Protein AF-A0A497G7C1-F1 (afdb_monomer)

Mean predicted aligned error: 2.54 Å

Secondary structure (DSSP, 8-state):
-EEEE---GGGGSS---HHHHHHHHHHTT-EEEEEEEGGG-TTSPEEEEEE--HHHHHHHHHHHHHHHT-S---EEE---

pLDDT: mean 94.91, std 2.81, range [87.06, 98.31]

Sequence (80 aa):
MRYYVDNSSWFDSHPYNKAQIKAAVKRGGGKNIRESHNYGWSNQPKVITFEATKSTVSTVEKAIQKALGTQWIIIRKKDW

Solvent-accessible surface area (backbone atoms only — not comparable to full-atom values): 4550 Å² total; per-residue (Å²): 91,48,31,31,49,55,89,45,76,64,46,78,83,37,82,81,54,59,69,62,44,54,54,18,29,48,75,21,65,38,37,82,73,41,80,40,37,46,92,68,38,88,92,40,64,73,29,54,28,29,33,37,52,87,80,38,46,61,44,21,48,52,33,34,21,64,71,71,75,42,82,80,70,50,77,44,75,56,89,114

Structure (mmCIF, N/CA/C/O backbone):
data_AF-A0A497G7C1-F1
#
_entry.id   AF-A0A497G7C1-F1
#
loop_
_atom_site.group_PDB
_atom_site.id
_atom_site.type_symbol
_atom_site.label_atom_id
_atom_site.label_alt_id
_atom_site.label_comp_id
_atom_site.label_asym_id
_atom_site.label_entity_id
_atom_site.label_seq_id
_atom_site.pdbx_PDB_ins_code
_atom_site.Cartn_x
_atom_site.Cartn_y
_atom_site.Cartn_z
_atom_site.occupancy
_atom_site.B_iso_or_equiv
_atom_site.auth_seq_id
_atom_site.auth_comp_id
_atom_site.auth_asym_id
_atom_site.auth_atom_id
_atom_site.pdbx_PDB_model_num
ATOM 1 N N . MET A 1 1 ? -1.803 -5.480 13.556 1.00 91.19 1 MET A N 1
ATOM 2 C CA . MET A 1 1 ? -1.903 -6.655 12.656 1.00 91.19 1 MET A CA 1
ATOM 3 C C . MET A 1 1 ? -1.027 -6.396 11.440 1.00 91.19 1 MET A C 1
ATOM 5 O O . MET A 1 1 ? -0.850 -5.228 11.102 1.00 91.19 1 MET A O 1
ATOM 9 N N . ARG A 1 2 ? -0.468 -7.440 10.815 1.00 95.12 2 ARG A N 1
ATOM 10 C CA . ARG A 1 2 ? 0.325 -7.300 9.586 1.00 95.12 2 ARG A CA 1
ATOM 11 C C . ARG A 1 2 ? -0.545 -7.511 8.354 1.00 95.12 2 ARG A C 1
ATOM 13 O O . ARG A 1 2 ? -1.372 -8.419 8.321 1.00 95.12 2 ARG A O 1
ATOM 20 N N . TYR A 1 3 ? -0.334 -6.662 7.362 1.00 97.31 3 TYR A N 1
ATOM 21 C CA . TYR A 1 3 ? -1.033 -6.652 6.087 1.00 97.31 3 TYR A CA 1
ATOM 22 C C . TYR A 1 3 ? -0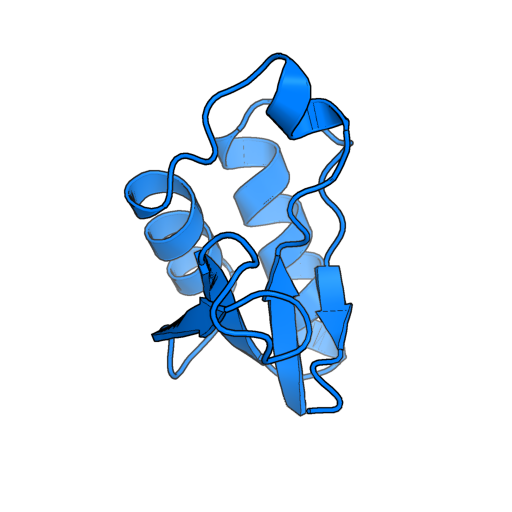.029 -6.551 4.948 1.00 97.31 3 TYR A C 1
ATOM 24 O O . TYR A 1 3 ? 1.128 -6.176 5.161 1.00 97.31 3 TYR A O 1
ATOM 32 N N . TYR A 1 4 ? -0.479 -6.863 3.742 1.00 97.19 4 TYR A N 1
ATOM 33 C CA . TYR A 1 4 ? 0.279 -6.640 2.524 1.00 97.19 4 TYR A CA 1
ATOM 34 C C . TYR A 1 4 ? -0.627 -6.164 1.396 1.00 97.19 4 TYR A C 1
ATOM 36 O O . TYR A 1 4 ? -1.829 -6.436 1.392 1.00 97.19 4 TYR A O 1
ATOM 44 N N . VAL A 1 5 ? -0.035 -5.422 0.465 1.00 96.75 5 VAL A N 1
ATOM 45 C CA . VAL A 1 5 ? -0.686 -5.021 -0.782 1.00 96.75 5 VAL A CA 1
ATOM 46 C C . VAL A 1 5 ? -0.481 -6.155 -1.774 1.00 96.75 5 VAL A C 1
ATOM 48 O O . VAL A 1 5 ? 0.657 -6.430 -2.160 1.00 96.75 5 VAL A O 1
ATOM 51 N N . ASP A 1 6 ? -1.563 -6.835 -2.130 1.00 94.50 6 ASP A N 1
ATOM 52 C CA . ASP A 1 6 ? -1.528 -8.001 -3.006 1.00 94.50 6 ASP A CA 1
ATOM 53 C C . ASP A 1 6 ? -1.028 -7.610 -4.398 1.00 94.50 6 ASP A C 1
ATOM 55 O O . ASP A 1 6 ? -1.398 -6.557 -4.923 1.00 94.50 6 ASP A O 1
ATOM 59 N N . ASN A 1 7 ? -0.196 -8.457 -5.001 1.00 91.12 7 ASN A N 1
ATOM 60 C CA . ASN A 1 7 ? 0.195 -8.292 -6.399 1.00 91.12 7 ASN A CA 1
ATOM 61 C C . ASN A 1 7 ? -0.898 -8.910 -7.285 1.00 91.12 7 ASN A C 1
ATOM 63 O O . ASN A 1 7 ? -0.695 -9.964 -7.881 1.00 91.12 7 ASN A O 1
ATOM 67 N N . SER A 1 8 ? -2.087 -8.300 -7.256 1.00 88.00 8 SER A N 1
ATOM 68 C CA . SER A 1 8 ? -3.274 -8.729 -8.005 1.00 88.00 8 SER A CA 1
ATOM 69 C C . SER A 1 8 ? -3.078 -8.608 -9.521 1.00 88.00 8 SER A C 1
ATOM 71 O O . SER A 1 8 ? -2.164 -7.928 -9.982 1.00 88.00 8 SER A O 1
ATOM 73 N N . SER A 1 9 ? -3.993 -9.186 -10.305 1.00 89.50 9 SER A N 1
ATOM 74 C CA . SER A 1 9 ? -3.951 -9.148 -11.777 1.00 89.50 9 SER A CA 1
ATOM 75 C C . SER A 1 9 ? -3.981 -7.741 -12.385 1.00 89.50 9 SER A C 1
ATOM 77 O O . SER A 1 9 ? -3.579 -7.540 -13.527 1.00 89.50 9 SER A O 1
ATOM 79 N N . TRP A 1 10 ? -4.403 -6.724 -11.627 1.00 91.88 10 TRP A N 1
ATOM 80 C CA . TRP A 1 10 ? -4.264 -5.332 -12.059 1.00 91.88 10 TRP A CA 1
ATOM 81 C C . TRP A 1 10 ? -2.792 -4.971 -12.339 1.00 91.88 10 TRP A C 1
ATOM 83 O O . TRP A 1 10 ? -2.500 -4.239 -13.286 1.00 91.88 10 TRP A O 1
ATOM 93 N N . PHE A 1 11 ? -1.863 -5.551 -11.571 1.00 93.00 11 PHE A N 1
ATOM 94 C CA . PHE A 1 11 ? -0.422 -5.369 -11.734 1.00 93.00 11 PHE A CA 1
ATOM 95 C C . PHE A 1 11 ? 0.197 -6.204 -12.869 1.00 93.00 11 PHE A C 1
ATOM 97 O O . PHE A 1 11 ? 1.375 -6.028 -13.169 1.00 93.00 11 PHE A O 1
ATOM 104 N N . ASP A 1 12 ? -0.574 -7.052 -13.557 1.00 92.19 12 ASP A N 1
ATOM 105 C CA . ASP A 1 12 ? -0.097 -7.725 -14.778 1.00 92.19 12 ASP A CA 1
ATOM 106 C C . ASP A 1 12 ? 0.036 -6.727 -15.942 1.00 92.19 12 ASP A C 1
ATOM 108 O O . ASP A 1 12 ? 0.849 -6.905 -16.846 1.00 92.19 12 ASP A O 1
ATOM 112 N N . SER A 1 13 ? -0.749 -5.644 -15.900 1.00 93.06 13 SER A N 1
ATOM 113 C CA . SER A 1 13 ? -0.747 -4.557 -16.890 1.00 93.06 13 SER A CA 1
ATOM 11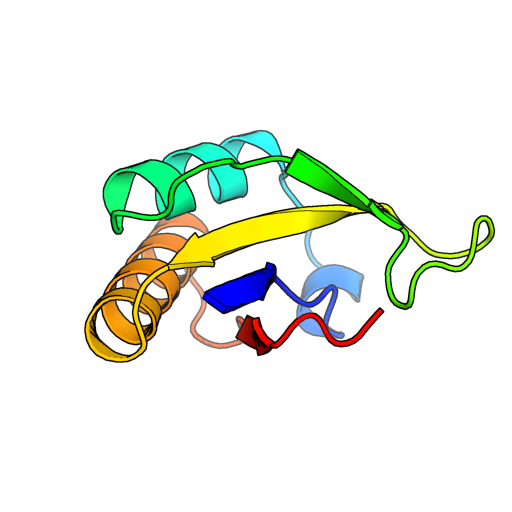4 C C . SER A 1 13 ? -0.185 -3.237 -16.352 1.00 93.06 13 SER A C 1
ATOM 116 O O . SER A 1 13 ? -0.020 -2.286 -17.115 1.00 93.06 13 SER A O 1
ATOM 118 N N . HIS A 1 14 ? 0.129 -3.165 -15.054 1.00 94.00 14 HIS A N 1
ATOM 119 C CA . HIS A 1 14 ? 0.609 -1.954 -14.387 1.00 94.00 14 HIS A CA 1
ATOM 120 C C . HIS A 1 14 ? 1.793 -2.270 -13.470 1.00 94.00 14 HIS A C 1
ATOM 122 O O . HIS A 1 14 ? 1.752 -3.238 -12.715 1.00 94.00 14 HIS A O 1
ATOM 128 N N . PRO A 1 15 ? 2.846 -1.439 -13.443 1.00 94.06 15 PRO A N 1
ATOM 129 C CA . PRO A 1 15 ? 3.990 -1.705 -12.587 1.00 94.06 15 PRO A CA 1
ATOM 130 C C . PRO A 1 15 ? 3.587 -1.664 -11.110 1.00 94.06 15 PRO A C 1
ATOM 132 O O . PRO A 1 15 ? 2.977 -0.701 -10.637 1.00 94.06 15 PRO A O 1
ATOM 135 N N . TYR A 1 16 ? 4.016 -2.670 -10.345 1.00 95.12 16 TYR A N 1
ATOM 136 C CA . TYR A 1 16 ? 3.926 -2.659 -8.886 1.00 95.12 16 TYR A CA 1
ATOM 137 C C . TYR A 1 16 ? 4.911 -1.627 -8.310 1.00 95.12 16 TYR A C 1
ATOM 139 O O . TYR A 1 16 ? 6.013 -1.950 -7.854 1.00 95.12 16 TYR A O 1
ATOM 147 N N . ASN A 1 17 ? 4.548 -0.343 -8.385 1.00 95.62 17 ASN A N 1
ATOM 148 C CA . ASN A 1 17 ? 5.411 0.768 -7.995 1.00 95.62 17 ASN A CA 1
ATOM 149 C C . ASN A 1 17 ? 5.564 0.830 -6.469 1.00 95.62 17 ASN A C 1
ATOM 151 O O . ASN A 1 17 ? 4.848 1.536 -5.754 1.00 95.62 17 ASN A O 1
ATOM 155 N N . LYS A 1 18 ? 6.551 0.090 -5.966 1.00 96.00 18 LYS A N 1
ATOM 156 C CA . LYS A 1 18 ? 6.861 -0.030 -4.539 1.00 96.00 18 LYS A CA 1
ATOM 157 C C . LYS A 1 18 ? 7.070 1.316 -3.857 1.00 96.00 18 LYS A C 1
ATOM 159 O O . LYS A 1 18 ? 6.629 1.478 -2.725 1.00 96.00 18 LYS A O 1
ATOM 164 N N . ALA A 1 19 ? 7.739 2.273 -4.503 1.00 96.75 19 ALA A N 1
ATOM 165 C CA . ALA A 1 19 ? 8.007 3.580 -3.902 1.00 96.75 19 ALA A CA 1
ATOM 166 C C . ALA A 1 19 ? 6.700 4.346 -3.650 1.00 96.75 19 ALA A C 1
ATOM 168 O O . ALA A 1 19 ? 6.458 4.834 -2.543 1.00 96.75 19 ALA A O 1
ATOM 169 N N . GLN A 1 20 ? 5.822 4.362 -4.651 1.00 97.31 20 GLN A N 1
ATOM 170 C CA . GLN A 1 20 ? 4.509 4.997 -4.580 1.00 97.31 20 GLN A CA 1
ATOM 171 C C . GLN A 1 20 ? 3.591 4.302 -3.568 1.00 97.31 20 GLN A C 1
ATOM 173 O O . GLN A 1 20 ? 2.968 4.973 -2.743 1.00 97.31 20 GLN A O 1
ATOM 178 N N . ILE A 1 21 ? 3.581 2.964 -3.554 1.00 98.06 21 ILE A N 1
ATOM 179 C CA . ILE A 1 21 ? 2.821 2.171 -2.579 1.00 98.06 21 ILE A CA 1
ATOM 180 C C . ILE A 1 21 ? 3.324 2.441 -1.155 1.00 98.06 21 ILE A C 1
ATOM 182 O O . ILE A 1 21 ? 2.520 2.746 -0.278 1.00 98.06 21 ILE A O 1
ATOM 186 N N . LYS A 1 22 ? 4.642 2.408 -0.901 1.00 98.25 22 LYS A N 1
ATOM 187 C CA . LYS A 1 22 ? 5.222 2.706 0.426 1.00 98.25 22 LYS A CA 1
ATOM 188 C C . LYS A 1 22 ? 4.830 4.105 0.912 1.00 98.25 22 LYS A C 1
ATOM 190 O O . LYS A 1 22 ? 4.440 4.266 2.069 1.00 98.25 22 LYS A O 1
ATOM 195 N N . ALA A 1 23 ? 4.902 5.110 0.037 1.00 98.06 23 ALA A N 1
ATOM 196 C CA . ALA A 1 23 ? 4.506 6.477 0.368 1.00 98.06 23 ALA A CA 1
ATOM 197 C C . ALA A 1 23 ? 3.008 6.577 0.707 1.00 98.06 23 ALA A C 1
ATOM 199 O O . ALA A 1 23 ? 2.636 7.228 1.687 1.00 98.06 23 ALA A O 1
ATOM 200 N N . ALA A 1 24 ? 2.152 5.897 -0.059 1.00 97.88 24 ALA A N 1
ATOM 201 C CA . ALA A 1 24 ? 0.715 5.847 0.184 1.00 97.88 24 ALA A CA 1
ATOM 202 C C . ALA A 1 24 ? 0.363 5.120 1.492 1.00 97.88 24 ALA A C 1
ATOM 204 O O . ALA A 1 24 ? -0.432 5.634 2.278 1.00 97.88 24 ALA A O 1
ATOM 205 N N . VAL A 1 25 ? 1.012 3.987 1.778 1.00 97.94 25 VAL A N 1
ATOM 206 C CA . VAL A 1 25 ? 0.857 3.250 3.043 1.00 97.94 25 VAL A CA 1
ATOM 207 C C . VAL A 1 25 ? 1.220 4.133 4.234 1.00 97.94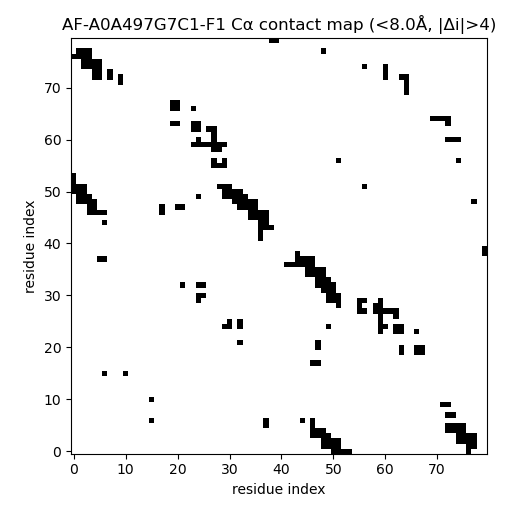 25 VAL A C 1
ATOM 209 O O . VAL A 1 25 ? 0.448 4.214 5.189 1.00 97.94 25 VAL A O 1
ATOM 212 N N . LYS A 1 26 ? 2.348 4.853 4.162 1.00 97.88 26 LYS A N 1
ATOM 213 C CA . LYS A 1 26 ? 2.760 5.793 5.216 1.00 97.88 26 LYS A CA 1
ATOM 214 C C . LYS A 1 26 ? 1.722 6.901 5.417 1.00 97.88 26 LYS A C 1
ATOM 216 O O . LYS A 1 26 ? 1.367 7.200 6.553 1.00 97.88 26 LYS A O 1
ATOM 221 N N . ARG A 1 27 ? 1.198 7.477 4.327 1.00 97.25 27 ARG A N 1
ATOM 222 C CA . ARG A 1 27 ? 0.150 8.514 4.368 1.00 97.25 27 ARG A CA 1
ATOM 223 C C . ARG A 1 27 ? -1.159 8.001 4.977 1.00 97.25 27 ARG A C 1
ATOM 225 O O . ARG A 1 27 ? -1.823 8.746 5.686 1.00 97.25 27 ARG A O 1
ATOM 232 N N . GLY A 1 28 ? -1.509 6.741 4.727 1.00 96.31 28 GLY A N 1
ATOM 233 C CA . GLY A 1 28 ? -2.693 6.092 5.292 1.00 96.31 28 GLY A CA 1
ATOM 234 C C . GLY A 1 28 ? -2.559 5.662 6.758 1.00 96.31 28 GLY A C 1
ATOM 235 O O . GLY A 1 28 ? -3.519 5.143 7.322 1.00 96.31 28 GLY A O 1
ATOM 236 N N . GLY A 1 29 ? -1.392 5.864 7.381 1.00 96.81 29 GLY A N 1
ATOM 237 C CA . GLY A 1 29 ? -1.134 5.509 8.781 1.00 96.81 29 GLY A CA 1
ATOM 238 C C . GLY A 1 29 ? -0.532 4.116 8.994 1.00 96.81 29 GLY A C 1
ATOM 239 O O . GLY A 1 29 ? -0.405 3.681 10.140 1.00 96.81 29 GLY A O 1
ATOM 240 N N . GLY A 1 30 ? -0.137 3.420 7.923 1.00 97.38 30 GLY A N 1
ATOM 241 C CA . GLY A 1 30 ? 0.600 2.163 8.015 1.00 97.38 30 GLY A CA 1
ATOM 242 C C . GLY A 1 30 ? 2.012 2.366 8.575 1.00 97.38 30 GLY A C 1
ATOM 243 O O . GLY A 1 30 ? 2.698 3.339 8.255 1.00 97.38 30 GLY A O 1
ATOM 244 N N . LYS A 1 31 ? 2.458 1.433 9.417 1.00 97.12 31 LYS A N 1
ATOM 245 C CA . LYS A 1 31 ? 3.766 1.445 10.095 1.00 97.12 31 LYS A CA 1
ATOM 246 C C . LYS A 1 31 ? 4.596 0.227 9.694 1.00 97.12 31 LYS A C 1
ATOM 248 O O . LYS A 1 31 ? 4.085 -0.680 9.048 1.00 97.12 31 LYS A O 1
ATOM 253 N N . ASN A 1 32 ? 5.875 0.195 10.079 1.00 97.25 32 ASN A N 1
ATOM 254 C CA . ASN A 1 32 ? 6.761 -0.961 9.870 1.00 97.25 32 ASN A CA 1
ATOM 255 C C . ASN A 1 32 ? 6.737 -1.496 8.424 1.00 97.25 32 ASN A C 1
ATOM 257 O O . ASN A 1 32 ? 6.640 -2.699 8.194 1.00 97.25 32 ASN A O 1
ATOM 261 N N . ILE A 1 33 ? 6.799 -0.579 7.454 1.00 98.00 33 ILE A N 1
ATOM 262 C CA . ILE A 1 33 ? 6.659 -0.880 6.028 1.00 98.00 33 ILE A CA 1
ATOM 263 C C . ILE A 1 33 ? 7.907 -1.619 5.531 1.00 98.00 33 ILE A C 1
ATOM 265 O O . ILE A 1 33 ? 9.017 -1.095 5.627 1.00 98.00 33 ILE A O 1
ATOM 269 N N . ARG A 1 34 ? 7.735 -2.831 5.000 1.00 96.56 34 ARG A N 1
ATOM 270 C CA . ARG A 1 34 ? 8.820 -3.730 4.572 1.00 96.56 34 ARG A CA 1
ATOM 271 C C . ARG A 1 34 ? 8.461 -4.433 3.273 1.00 96.56 34 ARG A C 1
ATOM 273 O O . ARG A 1 34 ? 7.294 -4.524 2.910 1.00 96.56 34 ARG A O 1
ATOM 280 N N . GLU A 1 35 ? 9.458 -4.982 2.598 1.00 96.50 35 GLU A N 1
ATOM 281 C CA . GLU A 1 35 ? 9.240 -5.902 1.483 1.00 96.50 35 GLU A CA 1
ATOM 282 C C . GLU A 1 35 ? 9.312 -7.343 1.981 1.00 96.50 35 GLU A C 1
ATOM 284 O O . GLU A 1 35 ? 10.185 -7.685 2.778 1.00 96.50 35 GLU A O 1
ATOM 289 N N . SER A 1 36 ? 8.403 -8.189 1.509 1.00 95.38 36 SER A N 1
ATOM 290 C CA . SER A 1 36 ? 8.421 -9.628 1.772 1.00 95.38 36 SER A CA 1
ATOM 291 C C . SER A 1 36 ? 8.001 -10.360 0.510 1.00 95.38 36 SER A C 1
ATOM 293 O O . SER A 1 36 ? 7.235 -9.816 -0.280 1.00 95.38 36 SER A O 1
ATOM 295 N N . HIS A 1 37 ? 8.506 -11.570 0.298 1.00 94.38 37 HIS A N 1
ATOM 296 C CA . HIS A 1 37 ? 8.021 -12.402 -0.794 1.00 94.38 37 HIS A CA 1
ATOM 297 C C . HIS A 1 37 ? 6.548 -12.757 -0.562 1.00 94.38 37 HIS A C 1
ATOM 299 O O . HIS A 1 37 ? 6.164 -13.068 0.572 1.00 94.38 37 HIS A O 1
ATOM 305 N N . ASN A 1 38 ? 5.730 -12.669 -1.613 1.00 89.81 38 ASN A N 1
ATOM 306 C CA . ASN A 1 38 ? 4.317 -13.027 -1.532 1.00 89.81 38 ASN A CA 1
ATOM 307 C C . ASN A 1 38 ? 4.180 -14.488 -1.075 1.00 89.81 38 ASN A C 1
ATOM 309 O O . ASN A 1 38 ? 4.957 -15.338 -1.509 1.00 89.81 38 ASN A O 1
ATOM 313 N N . TYR A 1 39 ? 3.259 -14.766 -0.150 1.00 87.06 39 TYR A N 1
ATOM 314 C CA . TYR A 1 39 ? 3.107 -16.078 0.508 1.00 87.06 39 TYR A CA 1
ATOM 315 C C . TYR A 1 39 ? 4.359 -16.615 1.236 1.00 87.06 39 TYR A C 1
ATOM 317 O O . TYR A 1 39 ? 4.389 -17.764 1.662 1.00 87.06 39 TYR A O 1
ATOM 325 N N . GLY A 1 40 ? 5.415 -15.808 1.386 1.00 88.00 40 GLY A N 1
ATOM 326 C CA . GLY A 1 40 ? 6.670 -16.217 2.021 1.00 88.00 40 GLY A CA 1
ATOM 327 C C . GLY A 1 40 ? 7.580 -17.073 1.141 1.00 88.00 40 GLY A C 1
ATOM 328 O O . GLY A 1 40 ? 8.640 -17.491 1.601 1.00 88.00 40 GLY A O 1
ATOM 329 N N . TRP A 1 41 ? 7.213 -17.313 -0.117 1.00 89.44 41 TRP A N 1
ATOM 330 C CA . TRP A 1 41 ? 7.966 -18.189 -1.012 1.00 89.44 41 TRP A CA 1
ATOM 331 C C . TRP A 1 41 ? 9.015 -17.409 -1.803 1.00 89.44 41 TRP A C 1
ATOM 333 O O . TRP A 1 41 ? 8.698 -16.436 -2.480 1.00 89.44 41 TRP A O 1
ATOM 343 N N . SER A 1 42 ? 10.276 -17.838 -1.764 1.00 91.94 42 SER A N 1
ATOM 344 C CA . SER A 1 42 ? 11.397 -17.113 -2.391 1.00 91.94 42 SER A CA 1
ATOM 345 C C . SER A 1 42 ? 11.261 -16.928 -3.909 1.00 91.94 42 SER A C 1
ATOM 347 O O . SER A 1 42 ? 11.826 -15.982 -4.456 1.00 91.94 42 SER A O 1
ATOM 349 N N . ASN A 1 43 ? 10.492 -17.789 -4.579 1.00 91.94 43 ASN A N 1
ATOM 350 C CA . ASN A 1 43 ? 10.195 -17.708 -6.011 1.00 91.94 43 ASN A CA 1
ATOM 351 C C . ASN A 1 43 ? 9.045 -16.743 -6.358 1.00 91.94 43 ASN A C 1
ATOM 353 O O . ASN A 1 43 ? 8.786 -16.514 -7.536 1.00 91.94 43 ASN A O 1
ATOM 357 N N . GLN A 1 44 ? 8.351 -16.182 -5.365 1.00 92.56 44 GLN A N 1
ATOM 358 C CA . GLN A 1 44 ? 7.267 -15.222 -5.566 1.00 92.56 44 GLN A CA 1
ATOM 359 C C . GLN A 1 44 ? 7.777 -13.774 -5.549 1.00 92.56 44 GLN A C 1
ATOM 361 O O . GLN A 1 44 ? 8.796 -13.474 -4.911 1.00 92.56 44 GLN A O 1
ATOM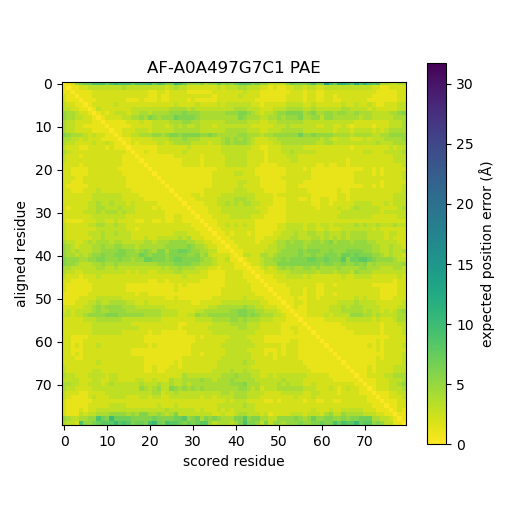 366 N N . PRO A 1 45 ? 7.076 -12.834 -6.210 1.00 92.12 45 PRO A N 1
ATOM 367 C CA . PRO A 1 45 ? 7.464 -11.430 -6.211 1.00 92.12 45 PRO A CA 1
ATOM 368 C C . PRO A 1 45 ? 7.427 -10.823 -4.803 1.00 92.12 45 PRO A C 1
ATOM 370 O O . PRO A 1 45 ? 6.656 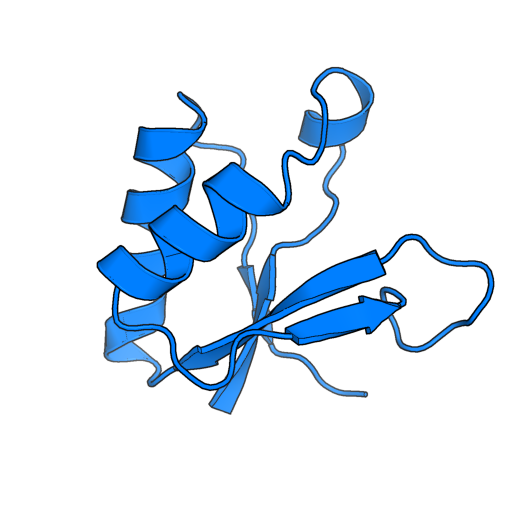-11.227 -3.931 1.00 92.12 45 PRO A O 1
ATOM 373 N N . LYS A 1 46 ? 8.261 -9.802 -4.582 1.00 95.62 46 LYS A N 1
ATOM 374 C CA . LYS A 1 46 ? 8.263 -9.036 -3.329 1.00 95.62 46 LYS A CA 1
ATOM 375 C C . LYS A 1 46 ? 7.112 -8.032 -3.301 1.00 95.62 46 LYS A C 1
ATOM 377 O O . LYS A 1 46 ? 7.090 -7.110 -4.116 1.00 95.62 46 LYS A O 1
ATOM 382 N N . VAL A 1 47 ? 6.249 -8.151 -2.299 1.00 96.94 47 VAL A N 1
ATOM 383 C CA . VAL A 1 47 ? 5.119 -7.258 -2.014 1.00 96.94 47 VAL A CA 1
ATOM 384 C C . VAL A 1 47 ? 5.426 -6.311 -0.855 1.00 96.94 47 VAL A C 1
ATOM 386 O O . VAL A 1 47 ? 6.275 -6.593 -0.000 1.00 96.94 47 VAL A O 1
ATOM 389 N N . ILE A 1 48 ? 4.729 -5.173 -0.811 1.00 97.94 48 ILE A N 1
ATOM 390 C CA . ILE A 1 48 ? 4.781 -4.254 0.328 1.00 97.94 48 ILE A CA 1
ATOM 391 C C . ILE A 1 48 ? 3.939 -4.818 1.465 1.00 97.94 48 ILE A C 1
ATOM 393 O O . ILE A 1 48 ? 2.733 -5.003 1.335 1.00 97.94 48 ILE A O 1
ATOM 397 N N . THR A 1 49 ? 4.588 -5.023 2.603 1.00 97.88 49 THR A N 1
ATOM 398 C CA . THR A 1 49 ? 3.988 -5.415 3.877 1.00 97.88 49 THR A CA 1
ATOM 399 C C . THR A 1 49 ? 4.045 -4.252 4.859 1.00 97.88 49 THR A C 1
ATOM 401 O O . THR A 1 49 ? 4.952 -3.421 4.788 1.00 97.88 49 THR A O 1
ATOM 404 N N . PHE A 1 50 ? 3.080 -4.168 5.769 1.00 98.31 50 PHE A N 1
ATOM 405 C CA . PHE A 1 50 ? 3.009 -3.112 6.775 1.00 98.31 50 PHE A CA 1
ATOM 406 C C . PHE A 1 50 ? 2.160 -3.537 7.974 1.00 98.31 50 PHE A C 1
ATOM 408 O O . PHE A 1 50 ? 1.412 -4.515 7.934 1.00 98.31 50 PHE A O 1
ATOM 415 N N . GLU A 1 51 ? 2.262 -2.779 9.055 1.00 98.12 51 GLU A N 1
ATOM 416 C CA . GLU A 1 51 ? 1.432 -2.918 10.241 1.00 98.12 51 GLU A CA 1
ATOM 417 C C . GLU A 1 51 ? 0.356 -1.837 10.278 1.00 98.12 51 GLU A C 1
ATOM 419 O O . GLU A 1 51 ? 0.627 -0.658 10.053 1.00 98.12 51 GLU A O 1
ATOM 424 N N . ALA A 1 52 ? -0.872 -2.250 10.582 1.00 97.00 52 ALA A N 1
ATOM 425 C CA . ALA A 1 52 ? -2.014 -1.361 10.751 1.00 97.00 52 ALA A CA 1
ATOM 426 C C . ALA A 1 52 ? -3.021 -1.935 11.763 1.00 97.00 52 ALA A C 1
ATOM 428 O O . ALA A 1 52 ? -2.985 -3.122 12.133 1.00 97.00 52 ALA A O 1
ATOM 429 N N . THR A 1 53 ? -3.934 -1.081 12.222 1.00 95.06 53 THR A N 1
ATOM 430 C CA . THR A 1 53 ? -5.151 -1.482 12.942 1.00 95.06 53 THR A CA 1
ATOM 431 C C . THR A 1 53 ? -6.258 -1.791 11.934 1.00 95.06 53 THR A C 1
ATOM 433 O O . THR A 1 53 ? -6.227 -1.307 10.807 1.00 95.06 53 THR A O 1
ATOM 436 N N . LYS A 1 54 ? -7.281 -2.560 12.329 1.00 91.00 54 LYS A N 1
ATOM 437 C CA . LYS A 1 54 ? -8.431 -2.845 11.447 1.00 91.00 54 LYS A CA 1
ATOM 438 C C . LYS A 1 54 ? -9.109 -1.558 10.943 1.00 91.00 54 LYS A C 1
ATOM 440 O O . LYS A 1 54 ? -9.531 -1.508 9.796 1.00 91.00 54 LYS A O 1
ATOM 445 N N . SER A 1 55 ? -9.149 -0.510 11.770 1.00 91.81 55 SER A N 1
ATOM 446 C CA . SER A 1 55 ? -9.707 0.796 11.402 1.00 91.81 55 SER A CA 1
ATOM 447 C C . SER A 1 55 ? -8.852 1.573 10.392 1.00 91.81 55 SER A C 1
ATOM 449 O O . SER A 1 55 ? -9.409 2.266 9.547 1.00 91.81 55 SER A O 1
ATOM 451 N N . THR A 1 56 ? -7.520 1.439 10.425 1.00 94.50 56 THR A N 1
ATOM 452 C CA . THR A 1 56 ? -6.609 2.181 9.527 1.00 94.50 56 THR A CA 1
ATOM 453 C C . THR A 1 56 ? -6.386 1.510 8.175 1.00 94.50 56 THR A C 1
ATOM 455 O O . THR A 1 56 ? -6.005 2.192 7.229 1.00 94.50 56 THR A O 1
ATOM 458 N N . VAL A 1 57 ? -6.675 0.210 8.036 1.00 96.19 57 VAL A N 1
ATOM 459 C CA . VAL A 1 57 ? -6.533 -0.509 6.753 1.00 96.19 57 VAL A CA 1
ATOM 460 C C . VAL A 1 57 ? -7.336 0.154 5.637 1.00 96.19 57 VAL A C 1
ATOM 462 O O . VAL A 1 57 ? -6.789 0.373 4.563 1.00 96.19 57 VAL A O 1
ATOM 465 N N . SER A 1 58 ? -8.587 0.545 5.903 1.00 95.69 58 SER A N 1
ATOM 466 C CA . SER A 1 58 ? -9.433 1.205 4.896 1.00 95.69 58 SER A CA 1
ATOM 467 C C . SER A 1 58 ? -8.860 2.553 4.430 1.00 95.69 58 SER A C 1
ATOM 469 O O . SER A 1 58 ? -8.959 2.911 3.258 1.00 95.69 58 SER A O 1
ATOM 471 N N . THR A 1 59 ? -8.203 3.296 5.326 1.00 97.19 59 THR A N 1
ATOM 472 C CA . THR A 1 59 ? -7.521 4.554 4.997 1.00 97.19 59 THR A CA 1
ATOM 473 C C . THR A 1 59 ? -6.262 4.306 4.167 1.00 97.19 59 THR A C 1
ATOM 475 O O . THR A 1 59 ? -6.003 5.040 3.214 1.00 97.19 59 THR A O 1
ATOM 478 N N . VAL A 1 60 ? -5.498 3.256 4.489 1.00 97.62 60 VAL A N 1
ATOM 479 C CA . VAL A 1 60 ? -4.341 2.818 3.692 1.00 97.62 60 VAL A CA 1
ATOM 480 C C . VAL A 1 60 ? -4.769 2.399 2.288 1.00 97.62 60 VAL A C 1
ATOM 482 O O . VAL A 1 60 ? -4.161 2.842 1.317 1.00 97.62 60 VAL A O 1
ATOM 485 N N . GLU A 1 61 ? -5.836 1.612 2.170 1.00 97.00 61 GLU A N 1
ATOM 486 C CA . GLU A 1 61 ? -6.397 1.179 0.889 1.00 97.00 61 GLU A CA 1
ATOM 487 C C . GLU A 1 61 ? -6.750 2.373 0.004 1.00 97.00 61 GLU A C 1
ATOM 489 O O . GLU A 1 61 ? -6.207 2.511 -1.091 1.00 97.00 61 GLU A O 1
ATOM 494 N N . LYS A 1 62 ? -7.554 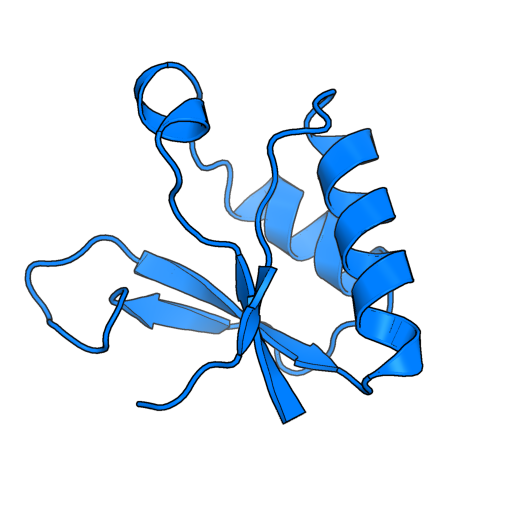3.308 0.527 1.00 97.12 62 LYS A N 1
ATOM 495 C CA . LYS A 1 62 ? -7.936 4.539 -0.180 1.00 97.12 62 LYS A CA 1
ATOM 496 C C . LYS A 1 62 ? -6.725 5.383 -0.576 1.00 97.12 62 LYS A C 1
ATOM 498 O O . LYS A 1 62 ? -6.713 5.981 -1.652 1.00 97.12 62 LYS A O 1
ATOM 503 N N . ALA A 1 63 ? -5.697 5.446 0.271 1.00 97.62 63 ALA A N 1
ATOM 504 C CA . ALA A 1 63 ? -4.474 6.179 -0.037 1.00 97.62 63 ALA A CA 1
ATOM 505 C C . ALA A 1 63 ? -3.704 5.547 -1.207 1.00 97.62 63 ALA A C 1
ATOM 507 O O . ALA A 1 63 ? -3.196 6.284 -2.055 1.00 97.62 63 ALA A O 1
ATOM 508 N N . ILE A 1 64 ? -3.625 4.213 -1.268 1.00 97.06 64 ILE A N 1
ATOM 509 C CA .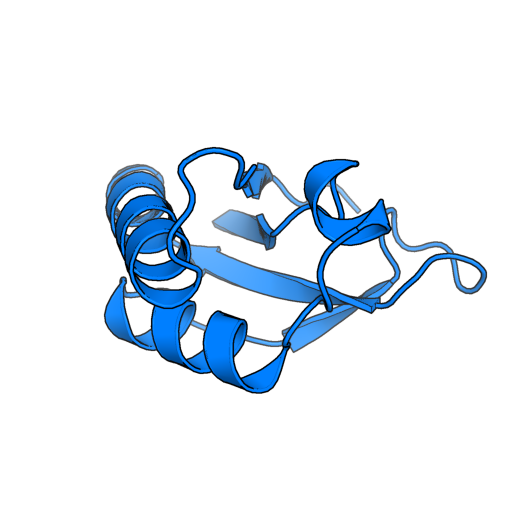 ILE A 1 64 ? -2.967 3.490 -2.367 1.00 97.06 64 ILE A CA 1
ATOM 510 C C . ILE A 1 64 ? -3.793 3.610 -3.647 1.00 97.06 64 ILE A C 1
ATOM 512 O O . ILE A 1 64 ? -3.238 3.957 -4.684 1.00 97.06 64 ILE A O 1
ATOM 516 N N . GLN A 1 65 ? -5.108 3.408 -3.564 1.00 96.75 65 GLN A N 1
ATOM 517 C CA . GLN A 1 65 ? -6.038 3.566 -4.683 1.00 96.75 65 GLN A CA 1
ATOM 518 C C . GLN A 1 65 ? -5.924 4.956 -5.319 1.00 96.75 65 GLN A C 1
ATOM 520 O O . GLN A 1 65 ? -5.728 5.082 -6.527 1.00 96.75 65 GLN A O 1
ATOM 525 N N . LYS A 1 66 ? -5.938 6.015 -4.495 1.00 97.19 66 LYS A N 1
ATOM 526 C CA . LYS A 1 66 ? -5.730 7.394 -4.959 1.00 97.19 66 LYS A CA 1
ATOM 527 C C . LYS A 1 66 ? -4.347 7.595 -5.572 1.00 97.19 66 LYS A C 1
ATOM 529 O O . LYS A 1 66 ? -4.225 8.309 -6.559 1.00 97.19 66 LYS A O 1
ATOM 534 N N . ALA A 1 67 ? -3.306 7.010 -4.979 1.00 96.44 67 ALA A N 1
ATOM 535 C CA . ALA A 1 67 ? -1.955 7.143 -5.504 1.00 96.44 67 ALA A CA 1
ATOM 536 C C . ALA A 1 67 ? -1.821 6.474 -6.875 1.00 96.44 67 ALA A C 1
ATOM 538 O O . ALA A 1 67 ? -1.201 7.062 -7.748 1.00 96.44 67 ALA A O 1
ATOM 539 N N . LEU A 1 68 ? -2.395 5.286 -7.060 1.00 95.12 68 LEU A N 1
ATOM 540 C CA . LEU A 1 68 ? -2.274 4.484 -8.280 1.00 95.12 68 LEU A CA 1
ATOM 541 C C . LEU A 1 68 ? -3.363 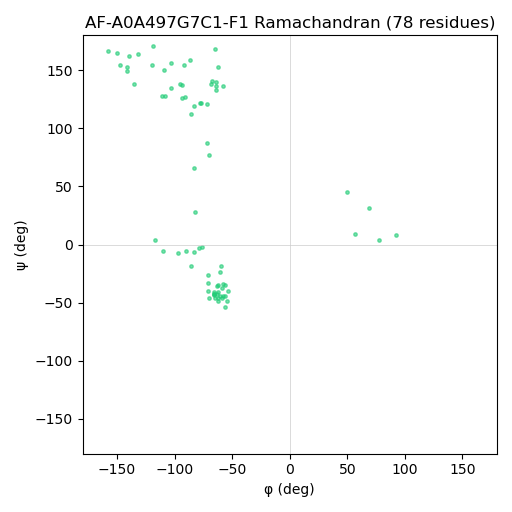4.772 -9.327 1.00 95.12 68 LEU A C 1
ATOM 543 O O . LEU A 1 68 ? -3.296 4.231 -10.424 1.00 95.12 68 LEU A O 1
ATOM 547 N N . GLY A 1 69 ? -4.354 5.610 -9.006 1.00 94.94 69 GLY A N 1
ATOM 548 C CA . GLY A 1 69 ? -5.439 5.961 -9.925 1.00 94.94 69 GLY A CA 1
ATOM 549 C C . GLY A 1 69 ? -6.395 4.801 -10.219 1.00 94.94 69 GLY A C 1
ATOM 550 O O . GLY A 1 69 ? -6.928 4.713 -11.319 1.00 94.94 69 GLY A O 1
ATOM 551 N N . THR A 1 70 ? -6.602 3.891 -9.264 1.00 93.94 70 THR A N 1
ATOM 552 C CA . THR A 1 70 ? -7.407 2.673 -9.458 1.00 93.94 70 THR A CA 1
ATOM 553 C C . THR A 1 70 ? -8.125 2.267 -8.174 1.00 93.94 70 THR A C 1
ATOM 555 O O . THR A 1 70 ? -7.659 2.569 -7.081 1.00 93.94 70 THR A O 1
ATOM 558 N N . GLN A 1 71 ? -9.243 1.551 -8.289 1.00 93.38 71 GLN A N 1
ATOM 559 C CA . GLN A 1 71 ? -9.932 0.917 -7.156 1.00 93.38 71 GLN A CA 1
ATOM 560 C C . GLN A 1 71 ? -9.569 -0.569 -6.991 1.00 93.38 71 GLN A C 1
ATOM 562 O O . GLN A 1 71 ? -9.914 -1.178 -5.985 1.00 93.38 71 GLN A O 1
ATOM 567 N N . TRP A 1 72 ? -8.821 -1.147 -7.933 1.00 93.00 72 TRP A N 1
ATOM 568 C CA . TRP A 1 72 ? -8.525 -2.585 -8.020 1.00 93.00 72 TRP A CA 1
ATOM 569 C C . TRP A 1 72 ? -7.365 -3.038 -7.113 1.00 93.00 72 TRP A C 1
ATOM 571 O O . TRP A 1 72 ? -6.656 -4.004 -7.405 1.00 93.00 72 TRP A O 1
ATOM 581 N N . ILE A 1 73 ? -7.151 -2.324 -6.007 1.00 94.94 73 ILE A N 1
ATOM 582 C CA . ILE A 1 73 ? -6.096 -2.609 -5.033 1.00 94.94 73 ILE A CA 1
ATOM 583 C C . ILE A 1 73 ? -6.659 -3.489 -3.932 1.00 94.94 73 ILE A C 1
ATOM 585 O O . ILE A 1 73 ? -7.638 -3.130 -3.290 1.00 94.94 73 ILE A O 1
ATOM 589 N N . ILE A 1 74 ? -5.995 -4.615 -3.683 1.00 94.44 74 ILE A N 1
ATOM 590 C CA . ILE A 1 74 ? -6.402 -5.576 -2.663 1.00 94.44 74 ILE A CA 1
ATOM 591 C C . ILE A 1 74 ? -5.381 -5.542 -1.525 1.00 94.44 74 ILE A C 1
ATOM 593 O O . ILE A 1 74 ? -4.178 -5.691 -1.743 1.00 94.44 74 ILE A O 1
ATOM 597 N N . ILE A 1 75 ? -5.860 -5.365 -0.293 1.00 95.88 75 ILE A N 1
ATOM 598 C CA . ILE A 1 75 ? -5.055 -5.521 0.922 1.00 95.88 75 ILE A CA 1
ATOM 599 C C . ILE A 1 75 ? -5.496 -6.787 1.642 1.00 95.88 75 ILE A C 1
ATOM 601 O O . ILE A 1 75 ? -6.674 -6.965 1.953 1.00 95.88 75 ILE A O 1
ATOM 605 N N . ARG A 1 76 ? -4.537 -7.653 1.966 1.00 95.19 76 ARG A N 1
ATOM 606 C CA . ARG A 1 76 ? -4.783 -8.911 2.681 1.00 95.19 76 ARG A CA 1
ATOM 607 C C . ARG A 1 76 ? -4.025 -8.928 4.001 1.00 95.19 76 ARG A C 1
ATOM 609 O O . ARG A 1 76 ? -3.014 -8.242 4.169 1.00 95.19 76 ARG A O 1
ATOM 616 N N . LYS A 1 77 ? -4.526 -9.698 4.968 1.00 95.50 77 LYS A N 1
ATOM 617 C CA . LYS A 1 77 ? -3.767 -10.001 6.188 1.00 95.50 77 LYS A CA 1
ATOM 618 C C . LYS A 1 77 ? -2.587 -10.891 5.817 1.00 95.50 77 LYS A C 1
ATOM 620 O O . LYS A 1 77 ? -2.753 -11.814 5.033 1.00 95.50 77 LYS A O 1
ATOM 625 N N . LYS A 1 78 ? -1.423 -10.609 6.395 1.00 92.69 78 LYS A N 1
ATOM 626 C CA . LYS A 1 78 ? -0.243 -11.469 6.285 1.00 92.69 78 LYS A CA 1
ATOM 627 C C . LYS A 1 78 ? -0.352 -12.580 7.331 1.00 92.69 78 LYS A C 1
ATOM 629 O O . LYS A 1 78 ? -0.410 -12.262 8.520 1.00 92.69 78 LYS A O 1
ATOM 634 N N . ASP A 1 79 ? -0.387 -13.829 6.890 1.00 90.94 79 ASP A N 1
ATOM 635 C CA . ASP A 1 79 ? -0.538 -15.039 7.714 1.00 90.94 79 ASP A CA 1
ATOM 636 C C . ASP A 1 79 ? 0.670 -15.995 7.655 1.00 90.94 79 ASP A C 1
ATOM 638 O O . ASP A 1 79 ? 0.657 -17.031 8.314 1.00 90.94 79 ASP A O 1
ATOM 642 N N . TRP A 1 80 ? 1.737 -15.604 6.952 1.00 89.62 80 TRP A N 1
ATOM 643 C CA . TRP A 1 80 ? 3.058 -16.247 6.958 1.00 89.62 80 TRP A CA 1
ATOM 644 C C . TRP A 1 80 ? 4.126 -15.393 7.654 1.00 89.62 80 TRP A C 1
ATOM 646 O O . TRP A 1 80 ? 3.885 -14.181 7.901 1.00 89.62 80 TRP A O 1
#

Foldseek 3Di:
DKKWWDCDCVCVVPPPPLVLLQVLCVVLVWAPWDWAAVVNDPPGDTTIMTDDDPVSVVSSLVSSCVSRVHNPIDMDHDPD

Nearest PDB structures (foldseek):
  1ul3-assembly1_B  TM=4.952E-01  e=1.263E-01  Synechocystis sp.
 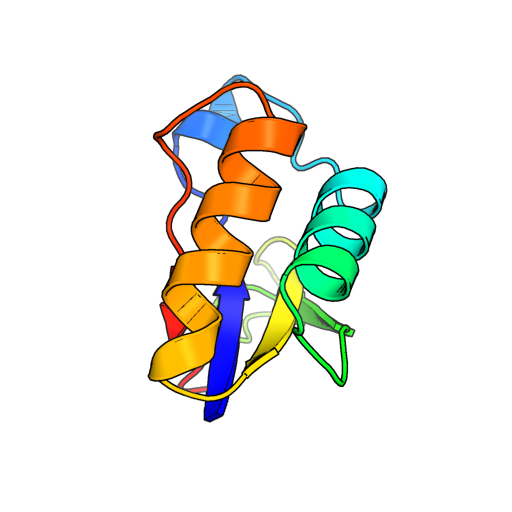 6y2d-assembly4_D  TM=4.664E-01  e=2.299E-01  Homo sapiens
  1u8s-assembly1_A  TM=4.722E-01  e=3.101E-01  Vibrio cholerae
  3krm-assembly1_A  TM=5.029E-01  e=1.230E+00  Homo sapiens
  5o6u-assembly1_B  TM=4.826E-01  e=1.386E+00  Shewanella putrefaciens CN-32

Radius of gyration: 11.38 Å; Cα contacts (8 Å, |Δi|>4): 139; chains: 1; bounding box: 21×27×30 Å